Protein AF-A0A8I1MYX0-F1 (afdb_monomer_lite)

pLDDT: mean 77.59, std 15.61, range [41.62, 94.69]

Foldseek 3Di:
DPPPPVVVVVVVVVPPDPQWDKDFADQQLDPDDDRGQWIWIHHRNDIDIDGVVDDDPVSSVVSVVVVVVVVVVPPPDD

Structure (mmCIF, N/CA/C/O backbone):
data_AF-A0A8I1MYX0-F1
#
_entry.id   AF-A0A8I1MYX0-F1
#
loop_
_atom_site.group_PDB
_atom_site.id
_atom_site.type_symbol
_atom_site.label_atom_id
_atom_site.label_alt_id
_atom_site.label_comp_id
_atom_site.label_asym_id
_atom_site.label_entity_id
_atom_site.label_seq_id
_atom_site.pdbx_PDB_ins_code
_atom_site.Cartn_x
_atom_site.Cartn_y
_atom_site.Cartn_z
_atom_site.occupancy
_atom_site.B_iso_or_equiv
_atom_site.auth_seq_id
_atom_site.auth_comp_id
_atom_site.auth_asym_id
_atom_site.auth_atom_id
_atom_site.pdbx_PDB_model_num
ATOM 1 N N . MET A 1 1 ? -25.842 11.501 -3.124 1.00 43.97 1 MET A N 1
ATOM 2 C CA . MET A 1 1 ? -25.809 10.181 -2.464 1.00 43.97 1 MET A CA 1
ATOM 3 C C . MET A 1 1 ? -24.379 9.687 -2.636 1.00 43.97 1 MET A C 1
ATOM 5 O O . MET A 1 1 ? -24.054 9.069 -3.636 1.00 43.97 1 MET A O 1
ATOM 9 N N . GLU A 1 2 ? -23.491 10.158 -1.757 1.00 52.53 2 GLU A N 1
ATOM 10 C CA . GLU A 1 2 ? -22.038 9.931 -1.797 1.00 52.53 2 GLU A CA 1
ATOM 11 C C . GLU A 1 2 ? -21.737 8.608 -1.091 1.00 52.53 2 GLU A C 1
ATOM 13 O O . GLU A 1 2 ? -21.418 8.580 0.088 1.00 52.53 2 GLU A O 1
ATOM 18 N N . THR A 1 3 ? -21.975 7.485 -1.766 1.00 50.81 3 THR A N 1
ATOM 19 C CA . THR A 1 3 ? -22.034 6.175 -1.087 1.00 50.81 3 THR A CA 1
ATOM 20 C C . THR A 1 3 ? -20.806 5.303 -1.326 1.00 50.81 3 THR A C 1
ATOM 22 O O . THR A 1 3 ? -20.674 4.267 -0.693 1.00 50.81 3 THR A O 1
ATOM 25 N N . ASN A 1 4 ? -19.869 5.708 -2.186 1.00 60.34 4 ASN A N 1
ATOM 26 C CA . ASN A 1 4 ? -18.749 4.830 -2.533 1.00 60.34 4 ASN A CA 1
ATOM 27 C C . ASN A 1 4 ? -17.585 4.934 -1.523 1.00 60.34 4 ASN A C 1
ATOM 29 O O . ASN A 1 4 ? -17.033 3.933 -1.071 1.00 60.34 4 ASN A O 1
ATOM 33 N N . ASN A 1 5 ? -17.261 6.151 -1.072 1.00 62.28 5 ASN A N 1
ATOM 34 C CA . ASN A 1 5 ? -16.093 6.386 -0.214 1.00 62.28 5 ASN A CA 1
ATOM 35 C C . ASN A 1 5 ? -16.313 5.932 1.244 1.00 62.28 5 ASN A C 1
ATOM 37 O O . ASN A 1 5 ? -15.410 5.381 1.879 1.00 62.28 5 ASN A O 1
ATOM 41 N N . ASP A 1 6 ? -17.533 6.107 1.762 1.00 67.31 6 ASP A N 1
ATOM 42 C CA . ASP A 1 6 ? -17.890 5.693 3.123 1.00 67.31 6 ASP A CA 1
ATOM 43 C C . ASP A 1 6 ? -18.018 4.173 3.254 1.00 67.31 6 ASP A C 1
ATOM 45 O O . ASP A 1 6 ? -17.629 3.612 4.278 1.00 67.31 6 ASP A O 1
ATOM 49 N N . SER A 1 7 ? -18.477 3.479 2.208 1.00 67.62 7 SER A N 1
ATOM 50 C CA . SER A 1 7 ? -18.564 2.015 2.200 1.00 67.62 7 SER A CA 1
ATOM 51 C C . SER A 1 7 ? -17.193 1.344 2.127 1.00 67.62 7 SER A C 1
ATOM 53 O O . SER A 1 7 ? -16.979 0.346 2.811 1.00 67.62 7 SER A O 1
ATOM 55 N N . VAL A 1 8 ? -16.232 1.911 1.388 1.00 64.31 8 VAL A N 1
ATOM 56 C CA . VAL A 1 8 ? -14.847 1.404 1.363 1.00 64.31 8 VAL A CA 1
ATOM 57 C C . VAL A 1 8 ? -14.146 1.649 2.701 1.00 64.31 8 VAL A C 1
ATOM 59 O O . VAL A 1 8 ? -13.509 0.739 3.228 1.00 64.31 8 VAL A O 1
ATOM 62 N N . LYS A 1 9 ? -14.309 2.832 3.311 1.00 55.53 9 LYS A N 1
ATOM 63 C CA . LYS A 1 9 ? -13.810 3.084 4.676 1.00 55.53 9 LYS A CA 1
ATOM 64 C C . LYS A 1 9 ? -14.435 2.140 5.700 1.00 55.53 9 LYS A C 1
ATOM 66 O O . LYS A 1 9 ? -13.712 1.598 6.531 1.00 55.53 9 LYS A O 1
ATOM 71 N N . ALA A 1 10 ? -15.750 1.932 5.636 1.00 63.00 10 ALA A N 1
ATOM 72 C CA . ALA A 1 10 ? -16.459 1.019 6.524 1.00 63.00 10 ALA A CA 1
ATOM 73 C C . ALA A 1 10 ? -16.001 -0.433 6.335 1.00 63.00 10 ALA A C 1
ATOM 75 O O . ALA A 1 10 ? -15.831 -1.132 7.325 1.00 63.00 10 ALA A O 1
ATOM 76 N N . LEU A 1 11 ? -15.730 -0.871 5.101 1.00 64.19 11 LEU A N 1
ATOM 77 C CA . LEU A 1 11 ? -15.176 -2.195 4.812 1.00 64.19 11 LEU A CA 1
ATOM 78 C C . LEU A 1 11 ? -13.764 -2.356 5.390 1.00 64.19 11 LEU A C 1
ATOM 80 O O . LEU A 1 11 ? -13.498 -3.340 6.068 1.00 64.19 11 LEU A O 1
ATOM 84 N N . LEU A 1 12 ? -12.877 -1.377 5.182 1.00 60.81 12 LEU A N 1
ATOM 85 C CA . LEU A 1 12 ? -11.510 -1.410 5.716 1.00 60.81 12 LEU A CA 1
ATOM 86 C C . LEU A 1 12 ? -11.475 -1.399 7.251 1.00 60.81 12 LEU A C 1
ATOM 88 O O . LEU A 1 12 ? -10.617 -2.045 7.840 1.00 60.81 12 LEU A O 1
ATOM 92 N N . LEU A 1 13 ? -12.410 -0.690 7.892 1.00 59.91 13 LEU A N 1
ATOM 93 C CA . LEU A 1 13 ? -12.574 -0.683 9.349 1.00 59.91 13 LEU A CA 1
ATOM 94 C C . LEU A 1 13 ? -13.253 -1.957 9.881 1.00 59.91 13 LEU A C 1
ATOM 96 O O . LEU A 1 13 ? -12.996 -2.342 11.016 1.00 59.91 13 LEU A O 1
ATOM 100 N N . ALA A 1 14 ? -14.127 -2.593 9.092 1.00 60.84 14 ALA A N 1
ATOM 101 C CA . ALA A 1 14 ? -14.836 -3.822 9.459 1.00 60.84 14 ALA A CA 1
ATOM 102 C C . ALA A 1 14 ? -14.002 -5.092 9.233 1.00 60.84 14 ALA A C 1
ATOM 104 O O . ALA A 1 14 ? -14.248 -6.111 9.878 1.00 60.84 14 ALA A O 1
ATOM 105 N N . CYS A 1 15 ? -13.019 -5.047 8.334 1.00 58.41 15 CYS A N 1
ATOM 106 C CA . CYS A 1 15 ? -12.036 -6.106 8.145 1.00 58.41 15 CYS A CA 1
ATOM 107 C C . CYS A 1 15 ? -10.980 -6.066 9.263 1.00 58.41 15 CYS A C 1
ATOM 109 O O . CYS A 1 15 ? -9.813 -5.761 9.029 1.00 58.41 15 CYS A O 1
ATOM 111 N N . ASP A 1 16 ? -11.399 -6.397 10.484 1.00 63.19 16 ASP A N 1
ATOM 112 C CA . ASP A 1 16 ? -10.502 -6.773 11.575 1.00 63.19 16 ASP A CA 1
ATOM 113 C C . ASP A 1 16 ? -9.807 -8.085 11.176 1.00 63.19 16 ASP A C 1
ATOM 115 O O . ASP A 1 16 ? -10.442 -9.140 11.103 1.00 63.19 16 ASP A O 1
ATOM 119 N N . GLY A 1 17 ? -8.535 -8.026 10.775 1.00 62.97 17 GLY A N 1
ATOM 120 C CA . GLY A 1 17 ? -7.881 -9.228 10.243 1.00 62.97 17 GLY A CA 1
ATOM 121 C C . GLY A 1 17 ? -6.426 -9.122 9.805 1.00 62.97 17 GLY A C 1
ATOM 122 O O . GLY A 1 17 ? -5.863 -10.129 9.381 1.00 62.97 17 GLY A O 1
ATOM 123 N N . ILE A 1 18 ? -5.799 -7.948 9.898 1.00 65.88 18 ILE A N 1
ATOM 124 C CA . ILE A 1 18 ? -4.354 -7.806 9.693 1.00 65.88 18 ILE A CA 1
ATOM 125 C C . ILE A 1 18 ? -3.822 -6.966 10.849 1.00 65.88 18 ILE A C 1
ATOM 127 O O . ILE A 1 18 ? -3.961 -5.749 10.840 1.00 65.88 18 ILE A O 1
ATOM 131 N N . ASP A 1 19 ? -3.251 -7.622 11.856 1.00 75.69 19 ASP A N 1
ATOM 132 C CA . ASP A 1 19 ? -2.537 -6.989 12.976 1.00 75.69 19 ASP A CA 1
ATOM 133 C C . ASP A 1 19 ? -1.038 -6.812 12.677 1.00 75.69 19 ASP A C 1
ATOM 135 O O . ASP A 1 19 ? -0.363 -5.936 13.231 1.00 75.69 19 ASP A O 1
ATOM 139 N N . SER A 1 20 ? -0.537 -7.631 11.757 1.00 85.19 20 SER A N 1
ATOM 140 C CA . SER A 1 20 ? 0.852 -7.732 11.369 1.00 85.19 20 SER A CA 1
ATOM 141 C C . SER A 1 20 ? 0.984 -8.344 9.974 1.00 85.19 20 SER A C 1
ATOM 143 O O . SER A 1 20 ? 0.097 -9.040 9.476 1.00 85.19 20 SER A O 1
ATOM 145 N N . GLY A 1 21 ? 2.104 -8.082 9.313 1.00 88.44 21 GLY A N 1
ATOM 146 C CA . GLY A 1 21 ? 2.446 -8.748 8.070 1.00 88.44 21 GLY A CA 1
ATOM 147 C C . GLY A 1 21 ? 3.700 -8.190 7.420 1.00 88.44 21 GLY A C 1
ATOM 148 O O . GLY A 1 21 ? 4.106 -7.050 7.647 1.00 88.44 21 GLY A O 1
ATOM 149 N N . HIS A 1 22 ? 4.331 -9.035 6.612 1.00 93.19 22 HIS A N 1
ATOM 150 C CA .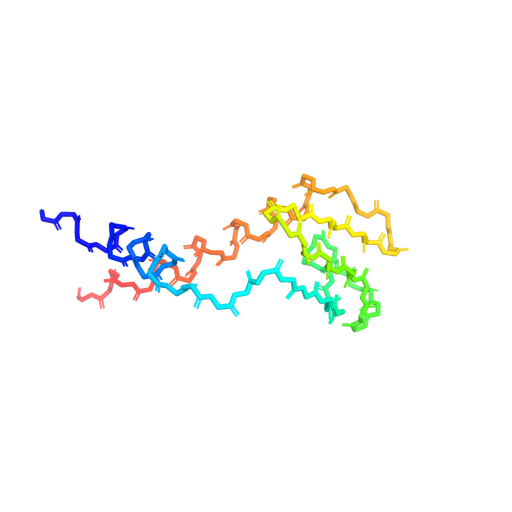 HIS A 1 22 ? 5.580 -8.720 5.943 1.00 93.19 22 HIS A CA 1
ATOM 151 C C . HIS A 1 22 ? 5.522 -9.197 4.492 1.00 93.19 22 HIS A C 1
ATOM 153 O O . HIS A 1 22 ? 5.321 -10.384 4.227 1.00 93.19 22 HIS A O 1
ATOM 159 N N . TRP A 1 23 ? 5.693 -8.270 3.550 1.00 92.25 23 TRP A N 1
ATOM 160 C CA . TRP A 1 23 ? 5.590 -8.542 2.120 1.00 92.25 23 TRP A CA 1
ATOM 161 C C . TRP A 1 23 ? 6.742 -7.925 1.338 1.00 92.25 23 TRP A C 1
ATOM 163 O O . TRP A 1 23 ? 7.213 -6.829 1.638 1.00 92.25 23 TRP A O 1
ATOM 173 N N . PHE A 1 24 ? 7.115 -8.605 0.256 1.00 91.44 24 PHE A N 1
ATOM 174 C CA . PHE A 1 24 ? 8.001 -8.068 -0.766 1.00 91.44 24 PHE A CA 1
ATOM 175 C C . PHE A 1 24 ? 7.216 -7.816 -2.049 1.00 91.44 24 PHE A C 1
ATOM 177 O O . PHE A 1 24 ? 6.476 -8.677 -2.525 1.00 91.44 24 PHE A O 1
ATOM 184 N N . ALA A 1 25 ? 7.399 -6.636 -2.626 1.00 90.75 25 ALA A N 1
ATOM 185 C CA . ALA A 1 25 ? 6.712 -6.197 -3.827 1.00 90.75 25 ALA A CA 1
ATOM 186 C C . ALA A 1 25 ? 7.651 -5.420 -4.754 1.00 90.75 25 ALA A C 1
ATOM 188 O O . ALA A 1 25 ? 8.773 -5.040 -4.410 1.00 90.75 25 ALA A O 1
ATOM 189 N N . ARG A 1 26 ? 7.173 -5.129 -5.961 1.00 91.44 26 ARG A N 1
ATOM 190 C CA . ARG A 1 26 ? 7.846 -4.197 -6.861 1.00 91.44 26 ARG A CA 1
ATOM 191 C C . ARG A 1 26 ? 7.557 -2.762 -6.425 1.00 91.44 26 ARG A C 1
ATOM 193 O O . ARG A 1 26 ? 6.394 -2.376 -6.327 1.00 91.44 26 ARG A O 1
ATOM 200 N N . CYS A 1 27 ? 8.600 -1.951 -6.250 1.00 93.19 27 CYS A N 1
ATOM 201 C CA . CYS A 1 27 ? 8.424 -0.538 -5.921 1.00 93.19 27 CYS A CA 1
ATOM 202 C C . CYS A 1 27 ? 7.663 0.199 -7.046 1.00 93.19 27 CYS A C 1
ATOM 204 O O . CYS A 1 27 ? 8.067 0.115 -8.212 1.00 93.19 27 CYS A O 1
ATOM 206 N N . PRO A 1 28 ? 6.581 0.936 -6.734 1.00 91.56 28 PRO A N 1
ATOM 207 C CA . PRO A 1 28 ? 5.817 1.678 -7.732 1.00 91.56 28 PRO A CA 1
ATOM 208 C C . PRO A 1 28 ? 6.475 3.003 -8.147 1.00 91.56 28 PRO A C 1
ATOM 210 O O . PRO A 1 28 ? 6.163 3.504 -9.226 1.00 91.56 28 PRO A O 1
ATOM 213 N N . ALA A 1 29 ? 7.376 3.552 -7.324 1.00 92.00 29 ALA A N 1
ATOM 214 C CA . ALA A 1 29 ? 7.975 4.878 -7.505 1.00 92.00 29 ALA A CA 1
ATOM 215 C C . ALA A 1 29 ? 9.072 4.946 -8.577 1.00 92.00 29 ALA A C 1
ATOM 217 O O . ALA A 1 29 ? 9.435 6.035 -9.021 1.00 92.00 29 ALA A O 1
ATOM 218 N N . HIS A 1 30 ? 9.613 3.805 -9.008 1.00 88.88 30 HIS A N 1
ATOM 219 C CA . HIS A 1 30 ? 10.658 3.760 -10.026 1.00 88.88 30 HIS A CA 1
ATOM 220 C C . HIS A 1 30 ? 10.367 2.718 -11.102 1.00 88.88 30 HIS A C 1
ATOM 222 O O . HIS A 1 30 ? 9.699 1.704 -10.890 1.00 88.88 30 HIS A O 1
ATOM 228 N N . ARG A 1 31 ? 10.914 2.961 -12.293 1.00 79.38 31 ARG A N 1
ATOM 229 C CA . ARG A 1 31 ? 10.931 1.990 -13.391 1.00 79.38 31 ARG A CA 1
ATOM 230 C C . ARG A 1 31 ? 12.282 1.268 -13.389 1.00 79.38 31 ARG A C 1
ATOM 232 O 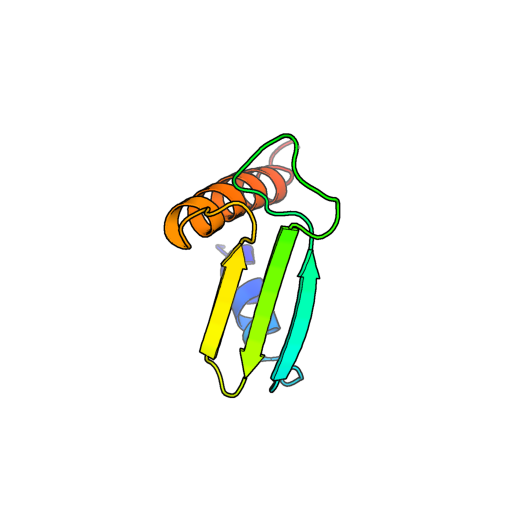O . ARG A 1 31 ? 13.293 1.881 -13.084 1.00 79.38 31 ARG A O 1
ATOM 239 N N . GLY A 1 32 ? 12.292 -0.025 -13.724 1.00 67.75 32 GLY A N 1
ATOM 240 C CA . GLY A 1 32 ? 13.539 -0.773 -13.963 1.00 67.75 32 GLY A CA 1
ATOM 241 C C . GLY A 1 32 ? 14.252 -1.397 -12.752 1.00 67.75 32 GLY A C 1
ATOM 242 O O . GLY A 1 32 ? 15.441 -1.660 -12.850 1.00 67.75 32 GLY A O 1
ATOM 243 N N . GLY A 1 33 ? 13.568 -1.656 -11.632 1.00 62.84 33 GLY A N 1
ATOM 244 C CA . GLY A 1 33 ? 14.140 -2.412 -10.502 1.00 62.84 33 GLY A CA 1
ATOM 245 C C . GLY A 1 33 ? 13.781 -3.903 -10.506 1.00 62.84 33 GLY A C 1
ATOM 246 O O . GLY A 1 33 ? 12.901 -4.328 -11.258 1.00 62.84 33 GLY A O 1
ATOM 247 N N . PHE A 1 34 ? 14.422 -4.677 -9.619 1.00 64.19 34 PHE A N 1
ATOM 248 C CA . PHE A 1 34 ? 14.079 -6.079 -9.344 1.00 64.19 34 PHE A CA 1
ATOM 249 C C . PHE A 1 34 ? 12.582 -6.248 -9.032 1.00 64.19 34 PHE A C 1
ATOM 251 O O . PHE A 1 34 ? 11.928 -5.331 -8.515 1.00 64.19 34 PHE A O 1
ATOM 258 N N . THR A 1 35 ? 12.044 -7.438 -9.321 1.00 72.25 35 THR A N 1
ATOM 259 C CA . THR A 1 35 ? 10.629 -7.793 -9.101 1.00 72.25 35 THR A CA 1
ATOM 260 C C . THR A 1 35 ? 10.191 -7.646 -7.640 1.00 72.25 35 THR A C 1
ATOM 262 O O . THR A 1 35 ? 9.003 -7.464 -7.392 1.00 72.25 35 THR A O 1
ATOM 265 N N . SER A 1 36 ? 11.151 -7.630 -6.711 1.00 79.44 36 SER A N 1
ATOM 266 C CA . SER A 1 36 ? 10.974 -7.488 -5.262 1.00 79.44 36 SER A CA 1
ATOM 267 C C . SER A 1 36 ? 11.908 -6.399 -4.718 1.00 79.44 36 SER A C 1
ATOM 269 O O . SER A 1 36 ? 12.926 -6.687 -4.103 1.00 79.44 36 SER A O 1
ATOM 271 N N . SER A 1 37 ? 11.616 -5.137 -5.031 1.00 91.81 37 SER A N 1
ATOM 272 C CA . SER A 1 37 ? 12.452 -3.974 -4.669 1.00 91.81 37 SER A CA 1
ATOM 273 C C . SER A 1 37 ? 11.900 -3.146 -3.507 1.00 91.81 37 SER A C 1
ATOM 275 O O . SER A 1 37 ? 12.567 -2.214 -3.062 1.00 91.81 37 SER A O 1
ATOM 277 N N . LEU A 1 38 ? 10.696 -3.466 -3.036 1.00 92.88 38 LEU A N 1
ATOM 278 C CA . LEU A 1 38 ? 10.018 -2.818 -1.923 1.00 92.88 38 LEU A CA 1
ATOM 279 C C . LEU A 1 38 ? 9.675 -3.863 -0.863 1.00 92.88 38 LEU A C 1
ATOM 281 O O . LEU A 1 38 ? 8.975 -4.829 -1.150 1.00 92.88 38 LEU A O 1
ATOM 285 N N . GLU A 1 39 ? 10.149 -3.633 0.347 1.00 94.69 39 GLU A N 1
ATOM 286 C CA . GLU A 1 39 ? 9.773 -4.346 1.560 1.00 94.69 39 GLU A CA 1
ATOM 287 C C . GLU A 1 39 ? 8.690 -3.541 2.291 1.00 94.69 39 GLU A C 1
ATOM 289 O O . GLU A 1 39 ? 8.788 -2.314 2.417 1.00 94.69 39 GLU A O 1
ATOM 294 N N . ILE A 1 40 ? 7.634 -4.229 2.719 1.00 93.88 40 ILE A N 1
ATOM 295 C CA . ILE A 1 40 ? 6.464 -3.660 3.388 1.00 93.88 40 ILE A CA 1
ATOM 296 C C . ILE A 1 40 ? 6.276 -4.420 4.691 1.00 93.88 40 ILE A C 1
ATOM 298 O O . ILE A 1 40 ? 5.951 -5.606 4.664 1.00 93.88 40 ILE A O 1
ATOM 302 N N . HIS A 1 41 ? 6.444 -3.735 5.815 1.00 94.19 41 HIS A N 1
ATOM 303 C CA . HIS A 1 41 ? 6.223 -4.306 7.136 1.00 94.19 41 HIS A CA 1
ATOM 304 C C . HIS A 1 41 ? 5.094 -3.554 7.833 1.00 94.19 41 HIS A C 1
ATOM 306 O O . HIS A 1 41 ? 5.126 -2.327 7.940 1.00 94.19 41 HIS A O 1
ATOM 312 N N . TYR A 1 42 ? 4.083 -4.287 8.275 1.00 90.56 42 TYR A N 1
ATOM 313 C CA . TYR A 1 42 ? 2.978 -3.770 9.061 1.00 90.56 42 TYR A CA 1
ATOM 314 C C . TYR A 1 42 ? 2.960 -4.484 10.405 1.00 90.56 42 TYR A C 1
ATOM 316 O O . TYR A 1 42 ? 3.065 -5.704 10.448 1.00 90.56 42 TYR A O 1
ATOM 324 N N . GLU A 1 43 ? 2.834 -3.735 11.491 1.00 89.25 43 GLU A N 1
ATOM 325 C CA . GLU A 1 43 ? 2.708 -4.295 12.835 1.00 89.25 43 GLU A CA 1
ATOM 326 C C . GLU A 1 43 ? 2.057 -3.259 13.757 1.00 89.25 43 GLU A C 1
ATOM 328 O O . GLU A 1 43 ? 2.488 -2.102 13.797 1.00 89.25 43 GLU A O 1
ATOM 333 N N . ASN A 1 44 ? 1.027 -3.654 14.513 1.00 83.56 44 ASN A N 1
ATOM 334 C CA . ASN A 1 44 ? 0.384 -2.816 15.536 1.00 83.56 44 ASN A CA 1
ATOM 335 C C . ASN A 1 44 ? -0.019 -1.416 15.020 1.00 83.56 44 ASN A C 1
ATOM 337 O O . ASN A 1 44 ? 0.247 -0.394 15.661 1.00 83.56 44 ASN A O 1
ATOM 341 N N . GLY A 1 45 ? -0.608 -1.345 13.821 1.00 78.56 45 GLY A N 1
ATOM 342 C CA . GLY A 1 45 ? -1.031 -0.078 13.215 1.00 78.56 45 GLY A CA 1
ATOM 343 C C . GLY A 1 45 ? 0.093 0.759 12.597 1.00 78.56 45 GLY A C 1
ATOM 344 O O . GLY A 1 45 ? -0.169 1.855 12.102 1.00 78.56 45 GLY A O 1
ATOM 345 N N . ARG A 1 46 ? 1.342 0.281 12.605 1.00 84.75 46 ARG A N 1
ATOM 346 C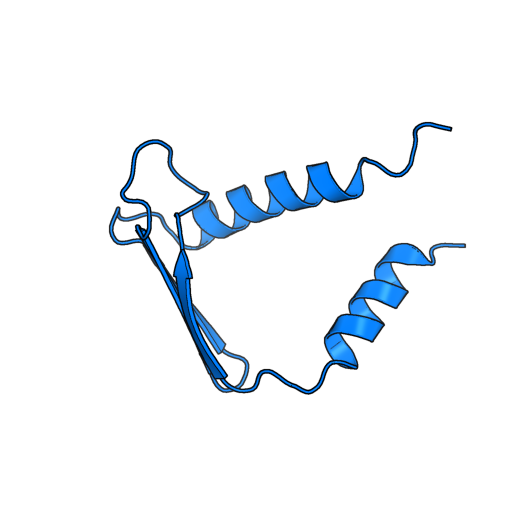 CA . ARG A 1 46 ? 2.493 0.981 12.024 1.00 84.75 46 ARG A CA 1
ATOM 347 C C . ARG A 1 46 ? 2.902 0.334 10.715 1.00 84.75 46 ARG A C 1
ATOM 349 O O . ARG A 1 46 ? 3.121 -0.868 10.660 1.00 84.75 46 ARG A O 1
ATOM 356 N N . LEU A 1 47 ? 3.056 1.161 9.685 1.00 87.94 47 LEU A N 1
ATOM 357 C CA . LEU A 1 47 ? 3.542 0.753 8.372 1.00 87.94 47 LEU A CA 1
ATOM 358 C C . LEU A 1 47 ? 4.975 1.253 8.166 1.00 87.94 47 LEU A C 1
ATOM 360 O O . LEU A 1 47 ? 5.245 2.449 8.282 1.00 87.94 47 LEU A O 1
ATOM 364 N N . GLN A 1 48 ? 5.880 0.346 7.820 1.00 92.56 48 GLN A N 1
ATOM 365 C CA . GLN A 1 48 ? 7.242 0.640 7.393 1.00 92.56 48 GLN A CA 1
ATOM 366 C C . GLN A 1 48 ? 7.417 0.231 5.934 1.00 92.56 48 GLN A C 1
ATOM 368 O O 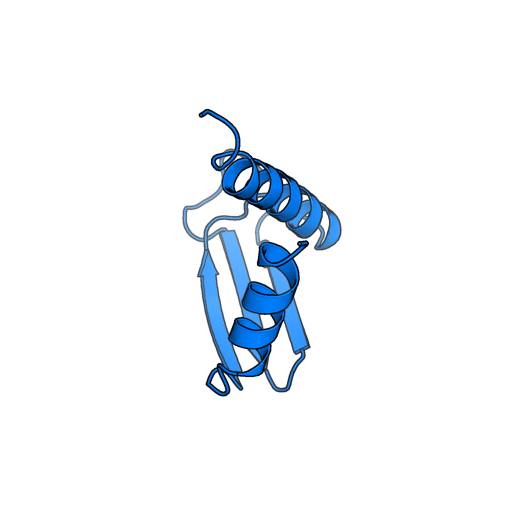. GLN A 1 48 ? 7.004 -0.850 5.515 1.00 92.56 48 GLN A O 1
ATOM 373 N N . LEU A 1 49 ? 8.040 1.120 5.163 1.00 92.31 49 LEU A N 1
ATOM 374 C CA . LEU A 1 49 ? 8.325 0.920 3.750 1.00 92.31 49 LEU A CA 1
ATOM 375 C C . LEU A 1 49 ? 9.820 1.094 3.525 1.00 92.31 49 LEU A C 1
ATOM 377 O O . LEU A 1 49 ? 10.367 2.164 3.810 1.00 92.31 49 LEU A O 1
ATOM 381 N N . HIS A 1 50 ? 10.467 0.073 2.971 1.00 94.44 50 HIS A N 1
ATOM 382 C CA . HIS A 1 50 ? 11.870 0.146 2.590 1.00 94.44 50 HIS A CA 1
ATOM 383 C C . HIS A 1 50 ? 12.051 -0.238 1.123 1.00 94.44 50 HIS A C 1
ATOM 385 O O . HIS A 1 50 ? 11.825 -1.373 0.712 1.00 94.44 50 HIS A O 1
ATOM 391 N N . CYS A 1 51 ? 12.466 0.729 0.306 1.00 94.06 51 CYS A N 1
ATOM 392 C CA . CYS A 1 51 ? 12.840 0.471 -1.076 1.00 94.06 51 CYS A CA 1
ATOM 393 C C . CYS A 1 51 ? 14.353 0.259 -1.170 1.00 94.06 51 CYS A C 1
ATOM 395 O O . CYS A 1 51 ? 15.124 1.192 -0.944 1.00 94.06 51 CYS A O 1
ATOM 397 N N . MET A 1 52 ? 14.772 -0.926 -1.614 1.00 93.25 52 MET A N 1
ATOM 398 C CA . MET A 1 52 ? 16.189 -1.286 -1.781 1.00 93.25 52 MET A CA 1
ATOM 399 C C . MET A 1 52 ? 16.893 -0.456 -2.868 1.00 93.25 52 MET A C 1
ATOM 401 O O . MET A 1 52 ? 18.116 -0.432 -2.951 1.00 93.25 52 MET A O 1
ATOM 405 N N . CYS A 1 53 ? 16.125 0.239 -3.713 1.00 90.94 53 CYS A N 1
ATOM 406 C CA . CYS A 1 53 ? 16.643 1.162 -4.725 1.00 90.94 53 CYS A CA 1
ATOM 407 C C . CYS A 1 53 ? 16.690 2.626 -4.244 1.00 90.94 53 CYS A C 1
ATOM 409 O O . CYS A 1 53 ? 16.967 3.516 -5.044 1.00 90.94 53 CYS A O 1
ATOM 411 N N . GLY A 1 54 ? 16.387 2.900 -2.969 1.00 92.25 54 GLY A N 1
ATOM 412 C CA . GLY A 1 54 ? 16.537 4.228 -2.364 1.00 92.25 54 GLY A CA 1
ATOM 413 C C . GLY A 1 54 ? 15.389 5.208 -2.625 1.00 92.25 54 GLY A C 1
ATOM 414 O O . GLY A 1 54 ? 15.570 6.418 -2.492 1.00 92.25 54 GLY A O 1
ATOM 415 N N . CYS A 1 55 ? 14.199 4.729 -3.000 1.00 94.31 55 CYS A N 1
ATOM 416 C CA . CYS A 1 55 ? 13.026 5.605 -3.071 1.00 94.31 55 CYS A CA 1
ATOM 417 C C . CYS A 1 55 ? 12.590 6.052 -1.675 1.00 94.31 55 CYS A C 1
ATOM 419 O O . CYS A 1 55 ? 12.506 5.239 -0.756 1.00 94.31 55 CYS A O 1
ATOM 421 N N . SER A 1 56 ? 12.262 7.338 -1.536 1.00 93.88 56 SER A N 1
ATOM 422 C CA . SER A 1 56 ? 11.682 7.857 -0.301 1.00 93.88 56 SER A CA 1
ATOM 423 C C . SER A 1 56 ? 10.242 7.358 -0.118 1.00 93.88 56 SER A C 1
ATOM 425 O O . SER A 1 56 ? 9.538 7.164 -1.117 1.00 93.88 56 SER A O 1
ATOM 427 N N . PRO A 1 57 ? 9.758 7.219 1.132 1.00 91.62 57 PRO A N 1
ATOM 428 C CA . PRO A 1 57 ? 8.368 6.854 1.407 1.00 91.62 57 PRO A CA 1
ATOM 429 C C . PRO A 1 57 ? 7.359 7.755 0.690 1.00 91.62 57 PRO A C 1
ATOM 431 O O . PRO A 1 57 ? 6.399 7.264 0.109 1.00 91.62 57 PRO A O 1
ATOM 434 N N . GLN A 1 58 ? 7.619 9.065 0.642 1.00 92.06 58 GLN A N 1
ATOM 435 C CA . GLN A 1 58 ? 6.735 10.024 -0.022 1.00 92.06 58 GLN A CA 1
ATOM 436 C C . GLN A 1 58 ? 6.572 9.734 -1.521 1.00 92.06 58 GLN A C 1
ATOM 438 O O . GLN 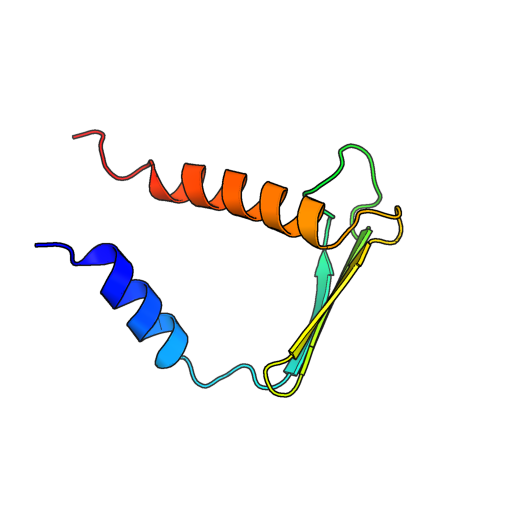A 1 58 ? 5.451 9.642 -2.000 1.00 92.06 58 GLN A O 1
ATOM 443 N N . LYS A 1 59 ? 7.667 9.454 -2.244 1.00 93.19 59 LYS A N 1
ATOM 444 C CA . LYS A 1 59 ? 7.589 9.077 -3.667 1.00 93.19 59 LYS A CA 1
ATOM 445 C C . LYS A 1 59 ? 6.828 7.770 -3.892 1.00 93.19 59 LYS A C 1
ATOM 447 O O . LYS A 1 59 ? 6.211 7.592 -4.939 1.00 93.19 59 LYS A O 1
ATOM 452 N N . ILE A 1 60 ? 6.905 6.840 -2.938 1.00 92.00 60 ILE A N 1
ATOM 453 C CA . ILE A 1 60 ? 6.148 5.584 -2.981 1.00 92.00 60 ILE A CA 1
ATOM 454 C C . ILE A 1 60 ? 4.657 5.880 -2.827 1.00 92.00 60 ILE A C 1
ATOM 456 O O . ILE A 1 60 ? 3.879 5.414 -3.657 1.00 92.00 60 ILE A O 1
ATOM 460 N N . PHE A 1 61 ? 4.269 6.687 -1.837 1.00 90.88 61 PHE A N 1
ATOM 461 C CA . PHE A 1 61 ? 2.875 7.084 -1.634 1.00 90.88 61 PHE A CA 1
ATOM 462 C C . PHE A 1 61 ? 2.308 7.862 -2.823 1.00 90.88 61 PHE A C 1
ATOM 464 O O . PHE A 1 61 ? 1.241 7.498 -3.305 1.00 90.88 61 PHE A O 1
ATOM 471 N N . ASP A 1 62 ? 3.041 8.833 -3.371 1.00 90.00 62 ASP A N 1
ATOM 472 C CA . ASP A 1 62 ? 2.608 9.595 -4.551 1.00 90.00 62 ASP A CA 1
ATOM 473 C C . ASP A 1 62 ? 2.342 8.670 -5.754 1.00 90.00 62 ASP A C 1
ATOM 475 O O . ASP A 1 62 ? 1.344 8.802 -6.466 1.00 90.00 62 ASP A O 1
ATOM 479 N N . ALA A 1 63 ? 3.215 7.678 -5.966 1.00 90.44 63 ALA A N 1
ATOM 480 C CA . ALA A 1 63 ? 3.059 6.704 -7.042 1.00 90.44 63 ALA A CA 1
ATOM 481 C C . ALA A 1 63 ? 1.886 5.735 -6.815 1.00 90.44 63 ALA A C 1
ATOM 483 O O . ALA A 1 63 ? 1.281 5.282 -7.789 1.00 90.44 63 ALA A O 1
ATOM 484 N N . VAL A 1 64 ? 1.576 5.392 -5.560 1.00 89.25 64 VAL A N 1
ATOM 485 C CA . VAL A 1 64 ? 0.396 4.589 -5.202 1.00 89.25 64 VAL A CA 1
ATOM 486 C C . VAL A 1 64 ? -0.878 5.402 -5.405 1.00 89.25 64 VAL A C 1
ATOM 488 O O . VAL A 1 64 ? -1.791 4.907 -6.063 1.00 89.25 64 VAL A O 1
ATOM 491 N N . GLN A 1 65 ? -0.919 6.648 -4.930 1.00 84.69 65 GLN A N 1
ATOM 492 C CA . GLN A 1 65 ? -2.072 7.533 -5.090 1.00 84.69 65 GLN A CA 1
ATOM 493 C C . GLN A 1 65 ? -2.434 7.693 -6.569 1.00 84.69 65 GLN A C 1
ATOM 495 O O . GLN A 1 65 ? -3.557 7.397 -6.960 1.00 84.69 65 GLN A O 1
ATOM 500 N N . GLY A 1 66 ? -1.449 7.986 -7.425 1.00 81.25 66 GLY A N 1
ATOM 501 C CA . GLY A 1 66 ? -1.684 8.098 -8.867 1.00 81.25 66 GLY A CA 1
ATOM 502 C C . GLY A 1 66 ? -2.132 6.799 -9.560 1.00 81.25 66 GLY A C 1
ATOM 503 O O . GLY A 1 66 ? -2.575 6.852 -10.708 1.00 81.25 66 GLY A O 1
ATOM 504 N N . ARG A 1 67 ? -2.008 5.626 -8.917 1.00 81.00 67 ARG A N 1
ATOM 505 C CA . ARG A 1 67 ? -2.610 4.363 -9.389 1.00 81.00 67 ARG A CA 1
ATOM 506 C C . ARG A 1 67 ? -4.031 4.183 -8.869 1.00 81.00 67 ARG A C 1
ATOM 508 O O . ARG A 1 67 ? -4.873 3.751 -9.646 1.00 81.00 67 ARG A O 1
ATOM 515 N N . ILE A 1 68 ? -4.279 4.506 -7.600 1.00 78.56 68 ILE A N 1
ATOM 516 C CA . ILE A 1 68 ? -5.618 4.473 -6.996 1.00 78.56 68 ILE A CA 1
ATOM 517 C C . ILE A 1 68 ? -6.560 5.383 -7.781 1.00 78.56 68 ILE A C 1
ATOM 519 O O . ILE A 1 68 ? -7.615 4.924 -8.201 1.00 78.56 68 ILE A O 1
ATOM 523 N N . ASP A 1 69 ? -6.139 6.615 -8.070 1.00 77.38 69 ASP A N 1
ATOM 524 C CA . ASP A 1 69 ? -6.953 7.580 -8.817 1.00 77.38 69 ASP A CA 1
ATOM 525 C C . ASP A 1 69 ? -7.409 7.010 -10.170 1.00 77.38 69 ASP A C 1
ATOM 527 O O . ASP A 1 69 ? -8.540 7.216 -10.584 1.00 77.38 69 ASP A O 1
ATOM 531 N N . ARG A 1 70 ? -6.563 6.215 -10.841 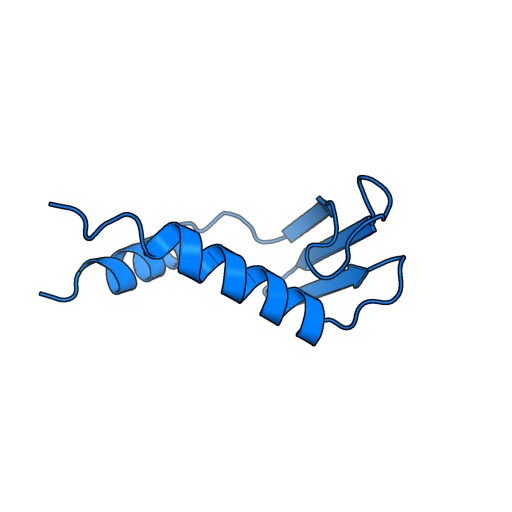1.00 74.94 70 ARG A N 1
ATOM 532 C CA . ARG A 1 70 ? -6.922 5.566 -12.113 1.00 74.94 70 ARG A CA 1
ATOM 533 C C . ARG A 1 70 ? -7.919 4.429 -11.947 1.00 74.94 70 ARG A C 1
ATOM 535 O O . ARG A 1 70 ? -8.774 4.282 -12.805 1.00 74.94 70 ARG A O 1
ATOM 542 N N . LEU A 1 71 ? -7.787 3.635 -10.884 1.00 72.81 71 LEU A N 1
ATOM 543 C CA . LEU A 1 71 ? -8.697 2.522 -10.597 1.00 72.81 71 LEU A CA 1
ATOM 544 C C . LEU A 1 71 ? -10.092 3.021 -10.207 1.00 72.81 71 LEU A C 1
ATOM 546 O O . LEU A 1 71 ? -11.082 2.370 -10.511 1.00 72.81 71 LEU A O 1
ATOM 550 N N . LEU A 1 72 ? -10.173 4.179 -9.549 1.00 69.56 72 LEU A N 1
ATOM 551 C CA . LEU A 1 72 ? -11.442 4.778 -9.134 1.00 69.56 72 LEU A CA 1
ATOM 552 C C . LEU A 1 72 ? -12.107 5.623 -10.236 1.00 69.56 72 LEU A C 1
ATOM 554 O O . LEU A 1 72 ? -13.279 5.958 -10.113 1.00 69.56 72 LEU A O 1
ATOM 558 N N . CYS A 1 73 ? -11.400 5.946 -11.325 1.00 58.66 73 CYS A N 1
ATOM 559 C CA . CYS A 1 73 ? -11.965 6.666 -12.473 1.00 58.66 73 CYS A CA 1
ATOM 560 C C . CYS A 1 73 ? -12.766 5.780 -13.452 1.00 58.66 73 CYS A C 1
ATOM 562 O O . CYS A 1 73 ? -13.308 6.310 -14.419 1.00 58.66 73 CYS A O 1
ATOM 564 N N . GLU A 1 74 ? -12.861 4.462 -13.243 1.00 51.28 74 GLU A N 1
ATOM 565 C CA . GLU A 1 74 ? -13.536 3.537 -14.175 1.00 51.28 74 GLU A CA 1
ATOM 566 C C . GLU A 1 74 ? -15.063 3.390 -13.948 1.00 51.28 74 GLU A C 1
ATOM 568 O O . GLU A 1 74 ? -15.691 2.572 -14.614 1.00 51.28 74 GLU A O 1
ATOM 573 N N . GLU A 1 75 ? -15.691 4.192 -13.071 1.00 52.56 75 GLU A N 1
ATOM 574 C CA . GLU A 1 75 ? -17.148 4.139 -12.798 1.00 52.56 75 GLU A CA 1
ATOM 575 C C . GLU A 1 75 ? -18.004 5.261 -13.441 1.00 52.56 75 GLU A C 1
ATOM 577 O O . GLU A 1 75 ? -19.221 5.261 -13.273 1.00 52.56 75 GLU A O 1
ATOM 582 N N . GLU A 1 76 ? -17.442 6.173 -14.246 1.00 48.50 76 GLU A N 1
ATOM 583 C CA . GLU A 1 76 ? -18.220 7.186 -14.999 1.00 48.50 76 GLU A CA 1
ATOM 584 C C . GLU A 1 76 ? -18.000 7.086 -16.518 1.00 48.50 76 GLU A C 1
ATOM 586 O O . GLU A 1 76 ? -17.519 8.004 -17.181 1.00 48.50 76 GLU A O 1
ATOM 591 N N . ALA A 1 77 ? -18.376 5.946 -17.093 1.00 45.59 77 ALA A N 1
ATOM 592 C CA . ALA A 1 77 ? -18.651 5.839 -18.525 1.00 45.59 77 ALA A CA 1
ATOM 593 C C . ALA A 1 77 ? -19.927 5.014 -18.737 1.00 45.59 77 ALA A C 1
ATOM 595 O O . ALA A 1 77 ? -19.882 3.872 -19.197 1.00 45.59 77 ALA A O 1
ATOM 596 N N . ALA A 1 78 ? -21.055 5.604 -18.331 1.00 41.62 78 ALA A N 1
ATOM 597 C CA . ALA A 1 78 ? -22.388 5.249 -18.812 1.00 41.62 78 ALA A CA 1
ATOM 598 C C . ALA A 1 78 ? -22.758 6.154 -19.994 1.00 41.62 78 ALA A C 1
ATOM 600 O O . ALA A 1 78 ? -22.470 7.370 -19.907 1.00 41.62 78 ALA A O 1
#

Radius of gyration: 15.26 Å; chains: 1; bounding box: 42×19×34 Å

Sequence (78 aa):
METNNDSVKALLLACDGIDSGHWFARCPAHRGGFTSSLEIHYENGRLQLHCMCGCSPQKIFDAVQGRIDRLLCEEEAA

Secondary structure (DSSP, 8-state):
---HHHHHHHHHHH----SEEEEEE--SS-SS--TT-EEEEEETTEEEEEETT---HHHHHHHHHHHHHHHHGGG---

Organism: Thiomonas arsenitoxydans (strain DSM 22701 / CIP 110005 / 3As) (NCBI:txid426114)